Protein AF-A0A124SEN7-F1 (afdb_monomer_lite)

Secondary structure (DSSP, 8-state):
----EEE-GGGB-TTT--B--SS---HHHHHHS--EEE-TT--HHHHHHHHHHHHHHHHS-HHHHHTT--TT-S--

Radius of gyration: 17.72 Å; chains: 1; bounding box: 35×31×44 Å

pLDDT: mean 84.35, std 10.93, range [54.97, 96.88]

Foldseek 3Di:
DDAAEDECVVQADPPPRDGNPPDDPPVVCVVVVGHHYHYPVDDPVNVVVVVVVVVVVVPDDPVVVVVVDDPVPPDD

Sequence (76 aa):
MDIPVIDLTPYVDGVSGEFCLDGVLNPELEKTGVLLVKDPRCSAEDDDRFISMMEKYFEMPDEFKRLQARPHLHYQ

Structure (mmCIF, N/CA/C/O backbone):
data_AF-A0A124SEN7-F1
#
_entry.id   AF-A0A124SEN7-F1
#
loop_
_atom_site.group_PDB
_atom_site.id
_atom_site.type_symbol
_atom_site.label_atom_id
_atom_site.label_alt_id
_atom_site.label_comp_id
_atom_site.label_asym_id
_atom_site.label_entity_id
_atom_site.label_seq_id
_atom_site.pdbx_PDB_ins_code
_atom_site.Cartn_x
_atom_site.Cartn_y
_atom_site.Cartn_z
_atom_site.occupancy
_atom_site.B_iso_or_equiv
_atom_site.auth_seq_id
_atom_site.auth_comp_id
_atom_site.auth_asym_id
_atom_site.auth_atom_id
_atom_site.pdbx_PDB_model_num
ATOM 1 N N . MET A 1 1 ? 2.511 -18.752 0.858 1.00 63.31 1 MET A N 1
ATOM 2 C CA . MET A 1 1 ? 1.879 -18.524 -0.456 1.00 63.31 1 MET A CA 1
ATOM 3 C C . MET A 1 1 ? 2.737 -17.504 -1.167 1.00 63.31 1 MET A C 1
ATOM 5 O O . MET A 1 1 ? 3.123 -16.547 -0.511 1.00 63.31 1 MET A O 1
ATOM 9 N N . ASP A 1 2 ? 3.103 -17.759 -2.417 1.00 82.81 2 ASP A N 1
ATOM 10 C CA . ASP A 1 2 ? 3.929 -16.846 -3.209 1.00 82.81 2 ASP A CA 1
ATOM 11 C C . ASP A 1 2 ? 2.981 -15.965 -4.032 1.00 82.81 2 ASP A C 1
ATOM 13 O O . ASP A 1 2 ? 2.215 -16.490 -4.842 1.00 82.81 2 ASP A O 1
ATOM 17 N N . ILE A 1 3 ? 2.918 -14.668 -3.720 1.00 87.75 3 ILE A N 1
ATOM 18 C CA . ILE A 1 3 ? 2.026 -13.723 -4.404 1.00 87.75 3 ILE A CA 1
ATOM 19 C C . ILE A 1 3 ? 2.847 -13.036 -5.500 1.00 87.75 3 ILE A C 1
ATOM 21 O O . ILE A 1 3 ? 3.846 -12.393 -5.173 1.00 87.75 3 ILE A O 1
ATOM 25 N N . PRO A 1 4 ? 2.450 -13.145 -6.780 1.00 89.62 4 PRO A N 1
ATOM 26 C CA . PRO A 1 4 ? 3.169 -12.510 -7.880 1.00 89.62 4 PRO A CA 1
ATOM 27 C C . PRO A 1 4 ? 3.205 -10.986 -7.725 1.00 89.62 4 PRO A C 1
ATOM 29 O O . PRO A 1 4 ? 2.198 -10.367 -7.376 1.00 89.62 4 PRO A O 1
ATOM 32 N N . VAL A 1 5 ? 4.365 -10.388 -8.010 1.00 89.44 5 VAL A N 1
ATOM 33 C CA . VAL A 1 5 ? 4.593 -8.938 -7.937 1.00 89.44 5 VAL A CA 1
ATOM 34 C C . VAL A 1 5 ? 4.764 -8.370 -9.344 1.00 89.44 5 VAL A C 1
ATOM 36 O O . VAL A 1 5 ? 5.613 -8.845 -10.097 1.00 89.44 5 VAL A O 1
ATOM 39 N N . ILE A 1 6 ? 4.001 -7.332 -9.685 1.00 88.62 6 ILE A N 1
ATOM 40 C CA . ILE A 1 6 ? 4.123 -6.582 -10.942 1.00 88.62 6 ILE A CA 1
ATOM 41 C C . ILE A 1 6 ? 4.687 -5.194 -10.655 1.00 88.62 6 ILE A C 1
ATOM 43 O O . ILE A 1 6 ? 4.180 -4.475 -9.795 1.00 88.62 6 ILE A O 1
ATOM 47 N N . ASP A 1 7 ? 5.697 -4.796 -11.424 1.00 87.88 7 ASP A N 1
ATOM 48 C CA . ASP A 1 7 ? 6.203 -3.424 -11.448 1.00 87.88 7 ASP A CA 1
ATOM 49 C C . ASP A 1 7 ? 5.440 -2.599 -12.494 1.00 87.88 7 ASP A C 1
ATOM 51 O O . ASP A 1 7 ? 5.376 -2.989 -13.663 1.00 87.88 7 ASP A O 1
ATOM 55 N N . LEU A 1 8 ? 4.846 -1.476 -12.074 1.00 87.06 8 LEU A N 1
ATOM 56 C CA . LEU A 1 8 ? 4.107 -0.571 -12.954 1.00 87.06 8 LEU A CA 1
ATOM 57 C C . LEU A 1 8 ? 4.970 0.473 -13.650 1.00 87.06 8 LEU A C 1
ATOM 59 O O . LEU A 1 8 ? 4.473 1.154 -14.543 1.00 87.06 8 LEU A O 1
ATOM 63 N N . THR A 1 9 ? 6.250 0.579 -13.302 1.00 87.88 9 THR A N 1
ATOM 64 C CA . THR A 1 9 ? 7.192 1.515 -13.930 1.00 87.88 9 THR A CA 1
ATOM 65 C C . THR A 1 9 ? 7.137 1.531 -15.466 1.00 87.88 9 THR A C 1
ATOM 67 O O . THR A 1 9 ? 7.090 2.625 -16.022 1.00 87.88 9 THR A O 1
ATOM 70 N N . PRO A 1 10 ? 7.094 0.393 -16.193 1.00 86.06 10 PRO A N 1
ATOM 71 C CA . PRO A 1 10 ? 7.020 0.422 -17.657 1.00 86.06 10 PRO A CA 1
ATOM 72 C C . PRO A 1 10 ? 5.642 0.823 -18.208 1.00 86.06 10 PRO A C 1
ATOM 74 O O . PRO A 1 10 ? 5.533 1.112 -19.396 1.00 86.06 10 PRO A O 1
ATOM 77 N N . TYR A 1 11 ? 4.599 0.821 -17.376 1.00 83.12 11 TYR A N 1
ATOM 78 C CA . TYR A 1 11 ? 3.217 1.097 -17.780 1.00 83.12 11 TYR A CA 1
ATOM 79 C C . TYR A 1 11 ? 2.757 2.503 -17.414 1.00 83.12 11 TYR A C 1
ATOM 81 O O . TYR A 1 11 ? 1.638 2.869 -17.760 1.00 83.12 11 TYR A O 1
ATOM 89 N N . VAL A 1 12 ? 3.572 3.277 -16.702 1.00 85.25 12 VAL A N 1
ATOM 90 C CA . VAL A 1 12 ? 3.232 4.626 -16.253 1.00 85.25 12 VAL A CA 1
ATOM 91 C C . VAL A 1 12 ? 4.179 5.613 -16.915 1.00 85.25 12 VAL A C 1
ATOM 93 O O . VAL A 1 12 ? 5.399 5.489 -16.814 1.00 85.25 12 VAL A O 1
ATOM 96 N N . ASP A 1 13 ? 3.615 6.614 -17.578 1.00 82.56 13 ASP A N 1
ATOM 97 C CA . ASP A 1 13 ? 4.387 7.747 -18.068 1.00 82.56 13 ASP A CA 1
ATOM 98 C C . ASP A 1 13 ? 4.939 8.530 -16.865 1.00 82.56 13 ASP A C 1
ATOM 100 O O . ASP A 1 13 ? 4.190 9.021 -16.020 1.00 82.56 13 ASP A O 1
ATOM 104 N N . GLY A 1 14 ? 6.267 8.635 -16.767 1.00 71.44 14 GLY A N 1
ATOM 105 C CA . GLY A 1 14 ? 6.937 9.282 -15.636 1.00 71.44 14 GLY A CA 1
ATOM 106 C C . GLY A 1 14 ? 6.71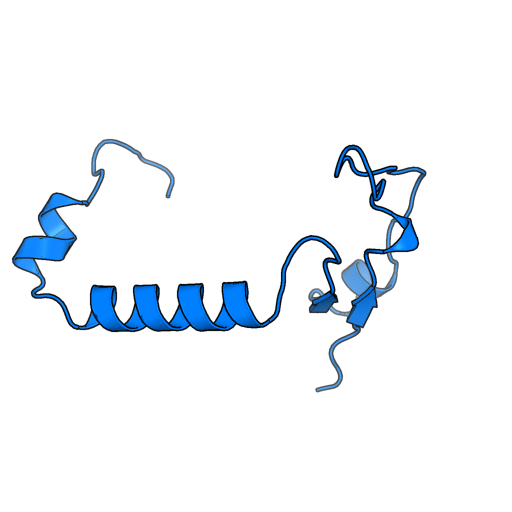2 10.797 -15.530 1.00 71.44 14 GLY A C 1
ATOM 107 O O . GLY A 1 14 ? 7.079 11.387 -14.517 1.00 71.44 14 GLY A O 1
ATOM 108 N N . VAL A 1 15 ? 6.137 11.434 -16.554 1.00 73.00 15 VAL A N 1
ATOM 109 C CA . VAL A 1 15 ? 5.869 12.877 -16.612 1.00 73.00 15 VAL A CA 1
ATOM 110 C C . VAL A 1 15 ? 4.382 13.170 -16.422 1.00 73.00 15 VAL A C 1
ATOM 112 O O . VAL A 1 15 ? 4.042 14.058 -15.641 1.00 73.00 15 VAL A O 1
ATOM 115 N N . SER A 1 16 ? 3.493 12.451 -17.115 1.00 80.06 16 SER A N 1
ATOM 116 C CA . SER A 1 16 ? 2.041 12.667 -16.998 1.00 80.06 16 SER A CA 1
ATOM 117 C C . SER A 1 16 ? 1.397 11.851 -15.875 1.00 80.06 16 SER A C 1
ATOM 119 O O . SER A 1 16 ? 0.325 12.212 -15.389 1.00 80.06 16 SER A O 1
ATOM 121 N N . GLY A 1 1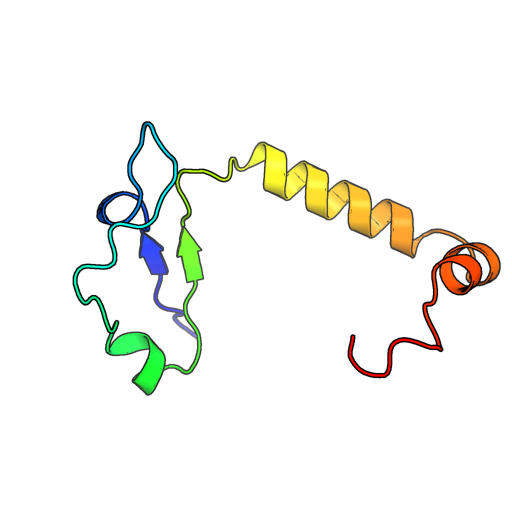7 ? 2.035 10.759 -15.444 1.00 76.19 17 GLY A N 1
ATOM 122 C CA . GLY A 1 17 ? 1.463 9.796 -14.505 1.00 76.19 17 GLY A CA 1
ATOM 123 C C . GLY A 1 17 ? 0.322 8.968 -15.103 1.00 76.19 17 GLY A C 1
ATOM 124 O O . GLY A 1 17 ? -0.331 8.223 -14.364 1.00 76.19 17 GLY A O 1
ATOM 125 N N . GLU A 1 18 ? 0.064 9.094 -16.407 1.00 82.19 18 GLU A N 1
ATOM 126 C CA . GLU A 1 18 ? -0.956 8.332 -17.120 1.00 82.19 18 GLU A CA 1
ATOM 127 C C . GLU A 1 18 ? -0.473 6.913 -17.416 1.00 82.19 18 GLU A C 1
ATOM 129 O O . GLU A 1 18 ? 0.719 6.654 -17.598 1.00 82.19 18 GLU A O 1
ATOM 134 N N . PHE A 1 19 ? -1.418 5.976 -17.463 1.00 80.88 19 PHE A N 1
ATOM 135 C CA . PHE A 1 19 ? -1.107 4.604 -17.821 1.00 80.88 19 PHE A CA 1
ATOM 136 C C . PHE A 1 19 ? -1.027 4.444 -19.338 1.00 80.88 19 PHE A C 1
ATOM 138 O O . PHE A 1 19 ? -2.002 4.687 -20.050 1.00 80.88 19 PHE A O 1
ATOM 145 N N . CYS A 1 20 ? 0.102 3.943 -19.822 1.00 73.19 20 CYS A N 1
ATOM 146 C CA . CYS A 1 20 ? 0.264 3.497 -21.195 1.00 73.19 20 CYS A CA 1
ATOM 147 C C . CYS A 1 20 ? -0.225 2.042 -21.286 1.00 73.19 20 CYS A C 1
ATOM 149 O O . CYS A 1 20 ? 0.552 1.090 -21.201 1.00 73.19 20 CYS A O 1
ATOM 151 N N . LEU A 1 21 ? -1.549 1.861 -21.345 1.00 65.12 21 LEU A N 1
ATOM 152 C CA . LEU A 1 21 ? -2.192 0.542 -21.373 1.00 65.12 21 LEU A CA 1
ATOM 153 C C . LEU A 1 21 ? -2.169 -0.068 -22.778 1.00 65.12 21 LEU 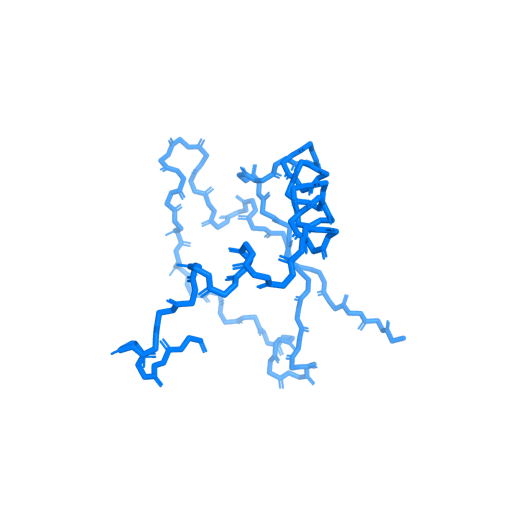A C 1
ATOM 155 O O . LEU A 1 21 ? -3.210 -0.433 -23.324 1.00 65.12 21 LEU A O 1
ATOM 159 N N . ASP A 1 22 ? -0.978 -0.253 -23.337 1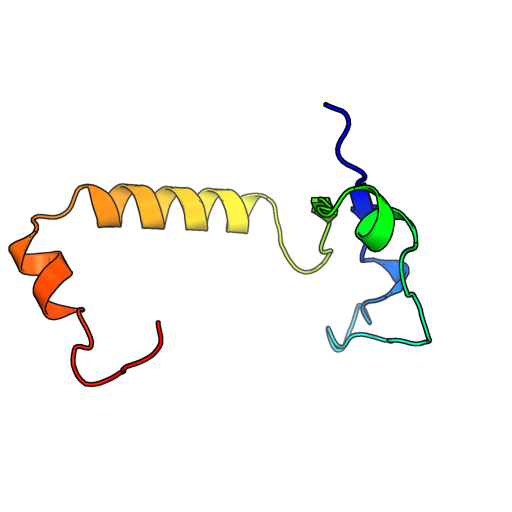.00 61.31 22 ASP A N 1
ATOM 160 C CA . ASP A 1 22 ? -0.805 -1.154 -24.472 1.00 61.31 22 ASP A CA 1
ATOM 161 C C . ASP A 1 22 ? -0.762 -2.601 -23.947 1.00 61.31 22 ASP A C 1
ATOM 163 O O . ASP A 1 22 ? 0.279 -3.236 -23.805 1.00 61.31 22 ASP A O 1
ATOM 167 N N . GLY A 1 23 ? -1.948 -3.118 -23.608 1.00 60.09 23 GLY A N 1
ATOM 168 C CA . GLY A 1 23 ? -2.264 -4.545 -23.701 1.00 60.09 23 GLY A CA 1
ATOM 169 C C . GLY A 1 23 ? -1.598 -5.519 -22.726 1.00 60.09 23 GLY A C 1
ATOM 170 O O . GLY A 1 23 ? -1.374 -6.664 -23.114 1.00 60.09 23 GLY A O 1
ATOM 171 N N . VAL A 1 24 ? -1.336 -5.155 -21.467 1.00 57.53 24 VAL A N 1
ATOM 172 C CA . VAL A 1 24 ? -0.878 -6.146 -20.472 1.00 57.53 24 VAL A CA 1
ATOM 173 C C . VAL A 1 24 ? -2.047 -6.701 -19.667 1.00 57.53 24 VAL A C 1
ATOM 175 O O . VAL A 1 24 ? -2.337 -6.284 -18.549 1.00 57.53 24 VAL A O 1
ATOM 178 N N . LEU A 1 25 ? -2.713 -7.698 -20.252 1.00 57.81 25 LEU A N 1
ATOM 179 C CA . LEU A 1 25 ? -3.410 -8.716 -19.471 1.00 57.81 25 LEU A CA 1
ATOM 180 C C . LEU A 1 25 ? -2.331 -9.576 -18.827 1.00 57.81 25 LEU A C 1
ATOM 182 O O . LEU A 1 25 ? -1.697 -10.387 -19.500 1.00 57.81 25 LEU A O 1
ATOM 186 N N . ASN A 1 26 ? -2.071 -9.353 -17.542 1.00 66.44 26 ASN A N 1
ATOM 187 C CA . ASN A 1 26 ? -1.123 -10.183 -16.829 1.00 66.44 26 ASN A CA 1
ATOM 188 C C . ASN A 1 26 ? -1.768 -11.571 -16.581 1.00 66.44 26 ASN A C 1
ATOM 190 O O . ASN A 1 26 ? -2.739 -11.665 -15.821 1.00 66.44 26 ASN A O 1
ATOM 194 N N . PRO A 1 27 ? -1.250 -12.652 -17.196 1.00 70.56 27 PRO A N 1
ATOM 195 C CA . PRO A 1 27 ? -1.839 -13.987 -17.097 1.00 70.56 27 PRO A CA 1
ATOM 196 C C . PRO A 1 27 ? -1.676 -14.608 -15.703 1.00 70.56 27 PRO A C 1
ATOM 198 O O . PRO A 1 27 ? -2.255 -15.662 -15.433 1.00 70.56 27 PRO A O 1
ATOM 201 N N . GLU A 1 28 ? -0.882 -14.004 -14.814 1.00 75.12 28 GLU A N 1
ATOM 202 C CA . GLU A 1 28 ? -0.798 -14.404 -13.414 1.00 75.12 28 GLU A CA 1
ATOM 203 C C . GLU A 1 28 ? -2.060 -14.010 -12.636 1.00 75.12 28 GLU A C 1
ATOM 205 O O . GLU A 1 28 ? -2.500 -14.821 -11.826 1.00 75.12 28 GLU A O 1
ATOM 210 N N . LEU A 1 29 ? -2.711 -12.869 -12.923 1.00 79.69 29 LEU A N 1
ATOM 211 C CA . LEU A 1 29 ? -3.938 -12.460 -12.212 1.00 79.69 29 LEU A CA 1
ATOM 212 C C . LEU A 1 29 ? -5.056 -13.496 -12.346 1.00 79.69 29 LEU A C 1
ATOM 214 O O . LEU A 1 29 ? -5.719 -13.828 -11.367 1.00 79.69 29 LEU A O 1
ATOM 218 N N . GLU A 1 30 ? -5.246 -14.029 -13.553 1.00 81.44 30 GLU A N 1
ATOM 219 C CA . GLU A 1 30 ? -6.255 -15.059 -13.823 1.00 81.44 30 GLU A CA 1
ATOM 220 C C . GLU A 1 30 ? -5.967 -16.363 -13.069 1.00 81.44 30 GLU A C 1
ATOM 222 O O . GLU A 1 30 ? -6.888 -17.092 -12.703 1.00 81.44 30 GLU A O 1
ATOM 227 N N . LYS A 1 31 ? -4.687 -16.665 -12.822 1.00 82.19 31 LYS A N 1
ATOM 228 C CA . LYS A 1 31 ? -4.249 -17.910 -12.180 1.00 82.19 31 LYS A CA 1
ATOM 229 C C . LYS A 1 31 ? -4.234 -17.817 -10.659 1.00 82.19 31 LYS A C 1
ATOM 231 O O . LYS A 1 31 ? -4.555 -18.800 -9.995 1.00 82.19 31 LYS A O 1
ATOM 236 N N . THR A 1 32 ? -3.819 -16.681 -10.104 1.00 83.25 32 THR A N 1
ATOM 237 C CA . THR A 1 32 ? -3.640 -16.497 -8.655 1.00 83.25 32 THR A CA 1
ATOM 238 C C . THR A 1 32 ? -4.815 -15.785 -7.998 1.00 83.25 32 THR A C 1
ATOM 240 O O . THR A 1 32 ? -4.974 -15.884 -6.784 1.00 83.25 32 THR A O 1
ATOM 243 N N . GLY A 1 33 ? -5.627 -15.054 -8.770 1.00 85.69 33 GLY A N 1
ATOM 244 C CA . GLY A 1 33 ? -6.713 -14.209 -8.268 1.00 85.69 33 GLY A CA 1
ATOM 245 C C . GLY A 1 33 ? -6.239 -12.972 -7.496 1.00 85.69 33 GLY A C 1
ATOM 246 O O . GLY A 1 33 ? -7.066 -12.179 -7.054 1.00 85.69 33 GLY A O 1
ATOM 247 N N . VAL A 1 34 ? -4.925 -12.799 -7.319 1.00 88.62 34 VAL A N 1
ATOM 248 C CA . VAL A 1 34 ? -4.312 -11.689 -6.583 1.00 88.62 34 VAL A CA 1
ATOM 249 C C . VAL A 1 34 ? -2.910 -11.392 -7.109 1.00 88.62 34 VAL A C 1
ATOM 251 O O . VAL A 1 34 ? -2.142 -12.302 -7.427 1.00 88.62 34 VAL A O 1
ATOM 254 N N . LEU A 1 35 ? -2.571 -10.109 -7.159 1.00 88.56 35 LEU A N 1
ATOM 255 C CA . LEU A 1 35 ? -1.257 -9.594 -7.527 1.00 88.56 35 LEU A CA 1
ATOM 256 C C . LEU A 1 35 ? -0.847 -8.527 -6.516 1.00 88.56 35 LEU A C 1
ATOM 258 O O . LEU A 1 35 ? -1.687 -7.747 -6.064 1.00 88.56 35 LEU A O 1
ATOM 262 N N . LEU A 1 36 ? 0.443 -8.461 -6.208 1.00 89.06 36 LEU A N 1
ATOM 263 C CA . LEU A 1 36 ? 1.034 -7.297 -5.567 1.00 89.06 36 LEU A CA 1
ATOM 264 C C . LEU A 1 36 ? 1.529 -6.339 -6.649 1.00 89.06 36 LEU A C 1
ATOM 266 O O . LEU A 1 36 ? 2.105 -6.758 -7.652 1.00 89.06 36 LEU A O 1
ATOM 270 N N . VAL A 1 37 ? 1.312 -5.049 -6.442 1.00 88.44 37 VAL A N 1
ATOM 271 C CA . VAL A 1 37 ? 1.626 -4.015 -7.423 1.00 88.44 37 VAL A CA 1
ATOM 272 C C . VAL A 1 37 ? 2.638 -3.054 -6.820 1.00 88.44 37 VAL A C 1
ATOM 274 O O . VAL A 1 37 ? 2.437 -2.560 -5.714 1.00 88.44 37 VAL A O 1
ATOM 277 N N . LYS A 1 38 ? 3.713 -2.776 -7.554 1.00 89.12 38 LYS A N 1
ATOM 278 C CA . LYS A 1 38 ? 4.667 -1.716 -7.235 1.00 89.12 38 LYS A CA 1
ATOM 279 C C . LYS A 1 38 ? 4.408 -0.537 -8.165 1.00 89.12 38 LYS A C 1
ATOM 281 O O . LYS A 1 38 ? 4.732 -0.602 -9.349 1.00 89.12 38 LYS A O 1
ATOM 286 N N . ASP A 1 39 ? 3.802 0.516 -7.633 1.00 88.56 39 ASP A N 1
ATOM 287 C CA . ASP A 1 39 ? 3.499 1.735 -8.382 1.00 88.56 39 ASP A CA 1
ATOM 288 C C . ASP A 1 39 ? 4.638 2.755 -8.219 1.00 88.56 39 ASP A C 1
ATOM 290 O O . ASP A 1 39 ? 4.947 3.124 -7.087 1.00 88.56 39 ASP A O 1
ATOM 294 N N . PRO A 1 40 ? 5.272 3.239 -9.304 1.00 88.12 40 PRO A N 1
ATOM 295 C CA . PRO A 1 40 ? 6.335 4.244 -9.210 1.00 88.12 40 PRO A CA 1
ATOM 296 C C . PRO A 1 40 ? 5.845 5.605 -8.692 1.00 88.12 40 PRO A C 1
ATOM 298 O O . PRO A 1 40 ? 6.664 6.437 -8.305 1.00 88.12 40 PRO A O 1
ATOM 301 N N . ARG A 1 41 ? 4.531 5.862 -8.708 1.00 85.69 41 ARG A N 1
ATOM 302 C CA . ARG A 1 41 ? 3.928 7.118 -8.236 1.00 85.69 41 ARG A CA 1
ATOM 303 C C . ARG A 1 41 ? 3.699 7.128 -6.726 1.00 85.69 41 ARG A C 1
ATOM 305 O O . ARG A 1 41 ? 3.433 8.193 -6.177 1.00 85.69 41 ARG A O 1
ATOM 312 N N . CYS A 1 42 ? 3.782 5.972 -6.070 1.00 86.19 42 CYS A N 1
ATOM 313 C CA . CYS A 1 42 ? 3.583 5.829 -4.633 1.00 86.19 42 CYS A CA 1
ATOM 314 C C . CYS A 1 42 ? 4.935 5.622 -3.952 1.00 86.19 42 CYS A C 1
ATOM 316 O O . CYS A 1 42 ? 5.664 4.676 -4.256 1.00 86.19 42 CYS A O 1
ATOM 318 N N . SER A 1 43 ? 5.283 6.522 -3.036 1.00 88.25 43 SER A N 1
ATOM 319 C CA . SER A 1 43 ? 6.473 6.348 -2.210 1.00 88.25 43 SER A CA 1
ATOM 320 C C . SER A 1 43 ? 6.164 5.475 -0.991 1.00 88.25 43 SER A C 1
ATOM 322 O O . SER A 1 43 ? 5.029 5.429 -0.523 1.00 88.25 43 SER A O 1
ATOM 324 N N . ALA A 1 44 ? 7.187 4.834 -0.423 1.00 89.81 44 ALA A N 1
ATOM 325 C CA . ALA A 1 44 ? 7.029 4.119 0.846 1.00 89.81 44 ALA A CA 1
ATOM 326 C C . ALA A 1 44 ? 6.584 5.059 1.988 1.00 89.81 44 ALA A C 1
ATOM 328 O O . ALA A 1 44 ? 5.840 4.657 2.874 1.00 89.81 44 ALA A O 1
ATOM 329 N N . GLU A 1 45 ? 6.986 6.333 1.938 1.00 92.88 45 GLU A N 1
ATOM 330 C CA . GLU A 1 45 ? 6.558 7.345 2.910 1.00 92.88 45 GLU A CA 1
ATOM 331 C C . GLU A 1 45 ? 5.052 7.638 2.810 1.00 92.88 45 GLU A C 1
ATOM 333 O O . GLU A 1 45 ? 4.399 7.902 3.824 1.00 92.88 45 GLU A O 1
ATOM 338 N N . ASP A 1 46 ? 4.481 7.583 1.603 1.00 90.06 46 ASP A N 1
ATOM 339 C CA . ASP A 1 46 ? 3.039 7.727 1.403 1.00 90.06 46 ASP A CA 1
ATOM 340 C C . ASP A 1 46 ? 2.266 6.555 2.009 1.00 90.06 46 ASP A C 1
ATOM 342 O O . ASP A 1 46 ? 1.244 6.789 2.662 1.00 90.06 46 ASP A O 1
ATOM 346 N N . ASP A 1 47 ? 2.778 5.332 1.853 1.00 89.19 47 ASP A N 1
ATOM 347 C CA . ASP A 1 47 ? 2.205 4.129 2.462 1.00 89.19 47 ASP A CA 1
ATOM 348 C C . ASP A 1 47 ? 2.228 4.231 3.995 1.00 89.19 47 ASP A C 1
ATOM 350 O O . ASP A 1 47 ? 1.187 4.099 4.644 1.00 89.19 47 ASP A O 1
ATOM 354 N N . ASP A 1 48 ?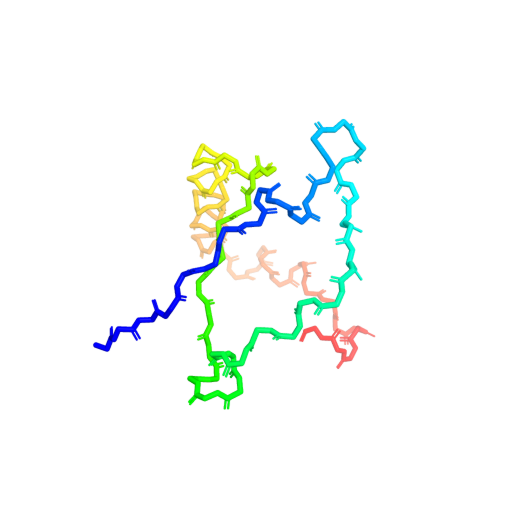 3.378 4.568 4.586 1.00 94.19 48 ASP A N 1
ATOM 355 C CA . ASP A 1 48 ? 3.526 4.732 6.040 1.00 94.19 48 ASP A CA 1
ATOM 356 C C . ASP A 1 48 ? 2.593 5.821 6.591 1.00 94.19 48 ASP A C 1
ATOM 358 O O . ASP A 1 48 ? 1.961 5.667 7.648 1.00 94.19 48 ASP A O 1
ATOM 362 N N . ARG A 1 49 ? 2.464 6.934 5.860 1.00 95.19 49 ARG A N 1
ATOM 363 C CA . ARG A 1 49 ? 1.551 8.026 6.208 1.00 95.19 49 ARG A CA 1
ATOM 364 C C . ARG A 1 49 ? 0.095 7.579 6.132 1.00 95.19 49 ARG A C 1
ATOM 366 O O . ARG A 1 49 ? -0.687 7.948 7.013 1.00 95.19 49 ARG A O 1
ATOM 373 N N . PHE A 1 50 ? -0.278 6.812 5.110 1.00 93.38 50 PHE A N 1
ATOM 374 C CA . PHE A 1 50 ? -1.629 6.276 4.963 1.00 93.38 50 PHE A CA 1
ATOM 375 C C . PHE A 1 50 ? -1.976 5.324 6.110 1.00 93.38 50 PHE A C 1
ATOM 377 O O . PHE A 1 50 ? -3.016 5.503 6.747 1.00 93.38 50 PHE A O 1
ATOM 384 N N . ILE A 1 51 ? -1.092 4.378 6.434 1.00 95.38 51 ILE A N 1
ATOM 385 C CA . ILE A 1 51 ? -1.292 3.445 7.552 1.00 95.38 51 ILE A CA 1
ATOM 386 C C . ILE A 1 51 ? -1.444 4.213 8.866 1.00 95.38 51 ILE A C 1
ATOM 388 O O . ILE A 1 51 ? -2.448 4.048 9.557 1.00 95.38 51 ILE A O 1
ATOM 392 N N . SER A 1 52 ? -0.537 5.154 9.141 1.00 96.50 52 SER A N 1
ATOM 393 C CA . SER A 1 52 ? -0.597 6.000 10.341 1.00 96.50 52 SER A CA 1
ATOM 394 C C . SER A 1 52 ? -1.905 6.794 10.445 1.00 96.50 52 SER A C 1
ATOM 396 O O . SER A 1 52 ? -2.419 7.039 11.538 1.00 96.50 52 SER A O 1
ATOM 398 N N . MET A 1 53 ? -2.441 7.262 9.314 1.00 96.12 53 MET A N 1
ATOM 399 C CA . MET A 1 53 ? -3.718 7.974 9.266 1.00 96.12 53 MET A CA 1
ATOM 400 C C . MET A 1 53 ? -4.884 7.035 9.586 1.00 96.12 53 MET A C 1
ATOM 402 O O . MET A 1 53 ? -5.760 7.405 10.369 1.00 96.12 53 MET A O 1
ATOM 406 N N . MET A 1 54 ? -4.893 5.835 9.003 1.00 95.94 54 MET A N 1
ATOM 407 C CA . MET A 1 54 ? -5.940 4.842 9.238 1.00 95.94 54 MET A CA 1
ATOM 408 C C . MET A 1 54 ? -5.949 4.366 10.691 1.00 95.94 54 MET A C 1
ATOM 410 O O . MET A 1 54 ? -7.018 4.295 11.292 1.00 95.94 54 MET A O 1
ATOM 414 N N . GLU A 1 55 ? -4.783 4.112 11.282 1.00 96.44 55 GLU A N 1
ATOM 415 C CA . GLU A 1 55 ? -4.655 3.738 12.695 1.00 96.44 55 GLU A CA 1
ATOM 416 C C . GLU A 1 55 ? -5.263 4.807 13.606 1.00 96.44 55 GLU A C 1
ATOM 418 O O . GLU A 1 55 ? -6.196 4.523 14.361 1.00 96.44 55 GLU A O 1
ATOM 423 N N . LYS A 1 56 ? -4.839 6.068 13.443 1.00 96.25 56 LYS A N 1
ATOM 424 C CA . LYS A 1 56 ? -5.398 7.203 14.194 1.00 96.25 56 LYS A CA 1
ATOM 425 C C . LYS A 1 56 ? -6.903 7.332 14.013 1.00 96.25 56 LYS A C 1
ATOM 427 O O . LYS A 1 56 ? -7.602 7.668 14.961 1.00 96.25 56 LYS A O 1
ATOM 432 N N . TYR A 1 57 ? -7.410 7.105 12.803 1.00 94.81 57 TYR A N 1
ATOM 433 C CA . TYR A 1 57 ? -8.842 7.155 12.530 1.00 94.81 57 TYR A CA 1
ATOM 434 C C . TYR A 1 57 ? -9.604 6.057 13.281 1.00 94.81 57 TYR A C 1
ATOM 436 O O . TYR A 1 57 ? -10.642 6.332 13.884 1.00 94.81 57 TYR A O 1
ATOM 444 N N . PHE A 1 58 ? -9.099 4.823 13.280 1.00 94.69 58 PHE A N 1
ATOM 445 C CA . PHE A 1 58 ? -9.764 3.704 13.947 1.00 94.69 58 PHE A CA 1
ATOM 446 C C . PHE A 1 58 ? -9.712 3.791 15.476 1.00 94.69 58 PHE A C 1
ATOM 448 O O . PHE A 1 58 ? -10.648 3.315 16.125 1.00 94.69 58 PHE A O 1
ATOM 455 N N . GLU A 1 59 ? -8.701 4.458 16.035 1.00 96.44 59 GLU A N 1
ATOM 456 C CA . GLU A 1 59 ? -8.620 4.808 17.460 1.00 96.44 59 GLU A CA 1
ATOM 457 C C . GLU A 1 59 ? -9.682 5.830 17.902 1.00 96.44 59 GLU A C 1
ATOM 459 O O . GLU A 1 59 ? -9.981 5.935 19.094 1.00 96.44 59 GLU A O 1
ATOM 464 N N . MET A 1 60 ? -10.280 6.589 16.975 1.00 96.19 60 MET A N 1
ATOM 465 C CA . MET A 1 60 ? -11.287 7.590 17.328 1.00 96.19 60 MET A CA 1
ATOM 466 C C . MET A 1 60 ? -12.599 6.949 17.815 1.00 96.19 60 MET A C 1
ATOM 468 O O . MET A 1 60 ? -12.973 5.858 17.361 1.00 96.19 60 MET A O 1
ATOM 472 N N . PRO A 1 61 ? -13.352 7.649 18.691 1.00 96.88 61 PRO A N 1
ATOM 473 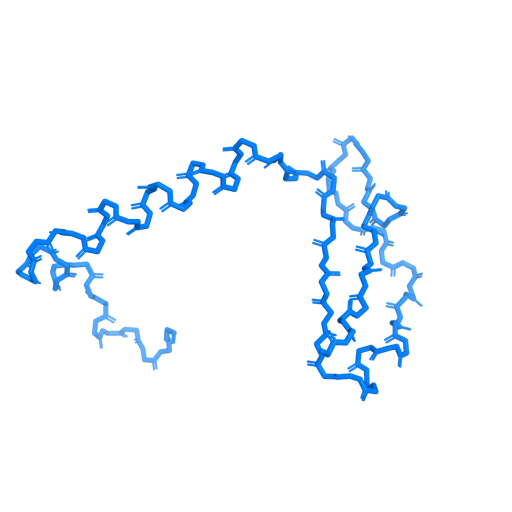C CA . PRO A 1 61 ? -14.638 7.173 19.186 1.00 96.88 61 PRO A CA 1
ATOM 474 C C . PRO A 1 61 ? -15.635 6.862 18.068 1.00 96.88 61 PRO A C 1
ATOM 476 O O . PRO A 1 61 ? -15.653 7.502 17.010 1.00 96.88 61 PRO A O 1
ATOM 479 N N . ASP A 1 62 ? -16.518 5.900 18.321 1.00 94.19 62 ASP A N 1
ATOM 480 C CA . ASP A 1 62 ? -17.538 5.496 17.355 1.00 94.19 62 ASP A CA 1
ATOM 481 C C . ASP A 1 62 ? -18.498 6.634 17.010 1.00 94.19 62 ASP A C 1
ATOM 483 O O . ASP A 1 62 ? -18.939 6.715 15.863 1.00 94.19 62 ASP A O 1
ATOM 487 N N . GLU A 1 63 ? -18.798 7.545 17.944 1.00 96.00 63 GLU A N 1
ATOM 488 C CA . GLU A 1 63 ? -19.630 8.712 17.638 1.00 96.00 63 GLU A CA 1
ATOM 489 C C . GLU A 1 63 ? -18.991 9.581 16.555 1.00 96.00 63 GLU A C 1
ATOM 491 O O . GLU A 1 63 ? -19.681 10.011 15.633 1.00 96.00 63 GLU A O 1
ATOM 496 N N . PHE A 1 64 ? -17.672 9.783 16.617 1.00 95.38 64 PHE A N 1
ATOM 497 C CA . PHE A 1 64 ? -16.941 10.557 15.618 1.00 95.38 64 PHE A CA 1
ATOM 498 C C . PHE A 1 64 ? -16.963 9.870 14.245 1.00 95.38 64 PHE A C 1
ATOM 500 O O . PHE A 1 64 ? -17.260 10.513 13.237 1.00 95.38 64 PHE A O 1
ATOM 507 N N . LYS A 1 65 ? -16.711 8.556 14.194 1.00 93.75 65 LYS A N 1
ATOM 508 C CA . LYS A 1 65 ? -16.716 7.785 12.936 1.00 93.75 65 LYS A CA 1
ATOM 509 C C . LYS A 1 65 ? -18.113 7.723 12.307 1.00 93.75 65 LYS A C 1
ATOM 511 O O . LYS A 1 65 ? -18.244 7.861 11.092 1.00 93.75 65 LYS A O 1
ATOM 516 N N . ARG A 1 66 ? -19.176 7.608 13.115 1.00 91.00 66 ARG A N 1
ATOM 517 C CA . ARG A 1 66 ? -20.576 7.595 12.638 1.00 91.00 66 ARG A CA 1
ATOM 518 C C . ARG A 1 66 ? -20.991 8.887 11.939 1.00 91.00 66 ARG A C 1
ATOM 520 O O . ARG A 1 66 ? -21.792 8.817 11.014 1.00 91.00 66 ARG A O 1
ATOM 527 N N . LEU A 1 67 ? -20.438 10.042 12.321 1.00 92.69 67 LEU A N 1
ATOM 528 C CA . LEU A 1 67 ? -20.700 11.312 11.622 1.00 92.69 67 LEU A CA 1
ATOM 529 C C . LEU A 1 67 ? -20.192 11.307 10.174 1.00 92.69 67 LEU A C 1
ATOM 531 O O . LEU A 1 67 ? -20.677 12.076 9.350 1.00 92.69 67 LEU A O 1
ATOM 535 N N . GLN A 1 68 ? -19.225 10.443 9.863 1.00 89.31 68 GLN A N 1
ATOM 536 C CA . GLN A 1 68 ? -18.654 10.303 8.525 1.00 89.31 68 GLN A CA 1
ATOM 537 C C . GLN A 1 68 ? -19.368 9.241 7.684 1.00 89.31 68 GLN A C 1
ATOM 539 O O . GLN A 1 68 ? -19.096 9.125 6.487 1.00 89.31 68 GLN A O 1
ATOM 544 N N . ALA A 1 69 ? -20.292 8.483 8.285 1.00 88.62 69 ALA A N 1
ATOM 545 C CA . ALA A 1 69 ? -21.109 7.530 7.556 1.00 88.62 69 ALA A CA 1
ATOM 546 C C . ALA A 1 69 ? -21.953 8.264 6.509 1.00 88.62 69 ALA A C 1
ATOM 548 O O . ALA A 1 69 ? -22.531 9.323 6.766 1.00 88.62 69 ALA A O 1
ATOM 549 N N . ARG A 1 70 ? -22.060 7.677 5.317 1.00 87.88 70 ARG A N 1
ATOM 550 C CA . ARG A 1 70 ? -22.895 8.202 4.234 1.00 87.88 70 ARG A CA 1
ATOM 551 C C . ARG A 1 70 ? -24.042 7.231 3.973 1.00 87.88 70 ARG A C 1
ATOM 553 O O . ARG A 1 70 ? -24.028 6.543 2.962 1.00 87.88 70 ARG A O 1
ATOM 560 N N . PRO A 1 71 ? -25.056 7.177 4.858 1.00 83.81 71 PRO A N 1
ATOM 561 C CA . PRO A 1 71 ? -26.120 6.170 4.785 1.00 83.81 71 PRO A CA 1
ATOM 562 C C . PRO A 1 71 ? -26.993 6.281 3.526 1.00 83.81 71 PRO A C 1
ATOM 564 O O . PRO A 1 71 ? -27.723 5.355 3.195 1.00 83.81 71 PRO A O 1
ATOM 567 N N . HIS A 1 72 ? -26.930 7.417 2.829 1.00 85.06 72 HIS A N 1
ATOM 568 C CA . HIS A 1 72 ? -27.621 7.656 1.563 1.00 85.06 72 HIS A CA 1
ATOM 569 C C . HIS A 1 72 ? -26.832 7.160 0.338 1.00 85.06 72 HIS A C 1
ATOM 571 O O . HIS A 1 72 ? -27.366 7.163 -0.768 1.00 85.06 72 HIS A O 1
ATOM 577 N N . LEU A 1 73 ? -25.568 6.761 0.506 1.00 83.19 73 LEU A N 1
ATOM 578 C CA . LEU A 1 73 ? -24.791 6.100 -0.536 1.00 83.19 73 LEU A CA 1
ATOM 579 C C . LEU A 1 73 ? -24.953 4.592 -0.351 1.00 83.19 73 LEU A C 1
ATOM 581 O O . LEU A 1 73 ? -24.435 4.006 0.592 1.00 83.19 73 LEU A O 1
ATOM 585 N N . HIS A 1 74 ? -25.718 3.973 -1.246 1.00 70.75 74 HIS A N 1
ATOM 586 C CA . HIS A 1 74 ? -26.067 2.552 -1.164 1.00 70.75 74 HIS A CA 1
ATOM 587 C C . HIS A 1 74 ? -24.940 1.601 -1.590 1.00 70.75 74 HIS A C 1
ATOM 589 O O . HIS A 1 74 ? -25.066 0.394 -1.411 1.00 70.75 74 HIS A O 1
ATOM 595 N N . TYR A 1 75 ? -23.851 2.146 -2.131 1.00 58.19 75 TYR A N 1
ATOM 596 C CA . TYR A 1 75 ? -22.634 1.418 -2.455 1.00 58.19 75 TYR A CA 1
ATOM 597 C C . TYR A 1 75 ? -21.455 2.175 -1.842 1.00 58.19 75 TYR A C 1
ATOM 599 O O . TYR A 1 75 ? -21.225 3.340 -2.178 1.00 58.19 75 TYR A O 1
ATOM 607 N N . GLN A 1 76 ? -20.758 1.515 -0.921 1.00 54.97 76 GLN A N 1
ATOM 608 C CA . GLN A 1 76 ? -19.449 1.893 -0.397 1.00 54.97 76 GLN A CA 1
ATOM 609 C C . GLN A 1 76 ? -18.555 0.661 -0.427 1.00 54.97 76 GLN A C 1
ATOM 611 O O . GLN A 1 76 ? -19.091 -0.441 -0.163 1.00 54.97 76 GLN A O 1
#

Organism: Cynara cardunculus var. scolymus (NCBI:txid59895)